Protein AF-A0AAD8EP60-F1 (afdb_monomer_lite)

Secondary structure (DSSP, 8-state):
-TTSEEETTTTEEE-TT-EE--TT--EEEEEEEEE-TTT-SEEEEEEEEEPPPPPP-TT-EEEPP-TTSPTTTTS-EEE----SS----------EE--------SS-------

InterPro domains:
  IPR029277 Single domain Von Willebrand factor type C domain [PF15430] (5-80)
  IPR029277 Single domain Von Willebrand factor type C domain [SM01318] (5-80)

Sequence (114 aa):
FPNKCYDAVLKKGYNPGDSWKRPDECVQHFCSPGYSLETGKPELQITSIWCNKIEVVTPCVLKPGNNSLSFPNCCQNLKCPPKKNNIHIIRRNYIIRQRKCFTLIYRIVRFICF

Organism: Diploptera punctata (NCBI:txid6984)

Radius of gyration: 18.6 Å; chains: 1; bounding box: 38×42×52 Å

Foldseek 3Di:
DPQFDQDPQVRDTHHAQDWDDDQPAQKIWGWHWDADPVVRHIDIFIKIWHADDDDDDPPKDKDQAQRVDHPPRRHIDIDDDDDPDDDDDDPDDIDIDGDDPDDDPDDDDDDDDD

Structure (mmCIF, N/CA/C/O backbone):
data_AF-A0AAD8EP60-F1
#
_entry.id   AF-A0AAD8EP60-F1
#
loop_
_atom_site.group_PDB
_atom_site.id
_atom_site.type_symbol
_atom_site.label_atom_id
_atom_site.label_alt_id
_atom_site.label_comp_id
_atom_site.label_asym_id
_atom_site.label_entity_id
_atom_site.label_seq_id
_atom_site.pdbx_PDB_ins_code
_atom_site.Cartn_x
_atom_site.Cartn_y
_atom_site.Cartn_z
_atom_site.occupancy
_atom_site.B_iso_or_equiv
_atom_site.auth_seq_id
_atom_site.auth_comp_id
_atom_site.auth_asym_id
_atom_site.auth_atom_id
_atom_site.pdbx_PDB_model_num
ATOM 1 N N . PHE A 1 1 ? 7.048 -3.905 -18.895 1.00 69.19 1 PHE A N 1
ATOM 2 C CA . PHE A 1 1 ? 6.642 -2.487 -18.892 1.00 69.19 1 PHE A CA 1
ATOM 3 C C . PHE A 1 1 ? 7.871 -1.641 -18.589 1.00 69.19 1 PHE A C 1
ATOM 5 O O . PHE A 1 1 ? 8.222 -1.532 -17.421 1.00 69.19 1 PHE A O 1
ATOM 12 N N . PRO A 1 2 ? 8.586 -1.134 -19.607 1.00 82.19 2 PRO A N 1
ATOM 13 C CA . PRO A 1 2 ? 9.779 -0.326 -19.363 1.00 82.19 2 PRO A CA 1
ATOM 14 C C . PRO A 1 2 ? 9.401 0.942 -18.587 1.00 82.19 2 PRO A C 1
ATOM 16 O O . PRO A 1 2 ? 8.370 1.551 -18.875 1.00 82.19 2 PRO A O 1
ATOM 19 N N . ASN A 1 3 ? 10.219 1.313 -17.599 1.00 86.94 3 ASN A N 1
ATOM 20 C CA . ASN A 1 3 ? 10.079 2.535 -16.793 1.00 86.94 3 ASN A CA 1
ATOM 21 C C . ASN A 1 3 ? 8.728 2.703 -16.070 1.00 86.94 3 ASN A C 1
ATOM 23 O O . ASN A 1 3 ? 8.301 3.826 -15.805 1.00 86.94 3 ASN A O 1
ATOM 27 N N . LYS A 1 4 ? 8.049 1.599 -15.738 1.00 93.19 4 LYS A N 1
ATOM 28 C CA . LYS A 1 4 ? 6.797 1.606 -14.971 1.00 93.19 4 LYS A CA 1
ATOM 29 C C . LYS A 1 4 ? 6.804 0.524 -13.904 1.00 93.19 4 LYS A C 1
ATOM 31 O O . LYS A 1 4 ? 7.343 -0.558 -14.128 1.00 93.19 4 LYS A O 1
ATOM 36 N N . CYS A 1 5 ? 6.119 0.774 -12.795 1.00 93.06 5 CYS A N 1
ATOM 37 C CA . CYS A 1 5 ? 5.792 -0.283 -11.849 1.00 93.06 5 CYS A CA 1
ATOM 38 C C . CYS A 1 5 ? 4.638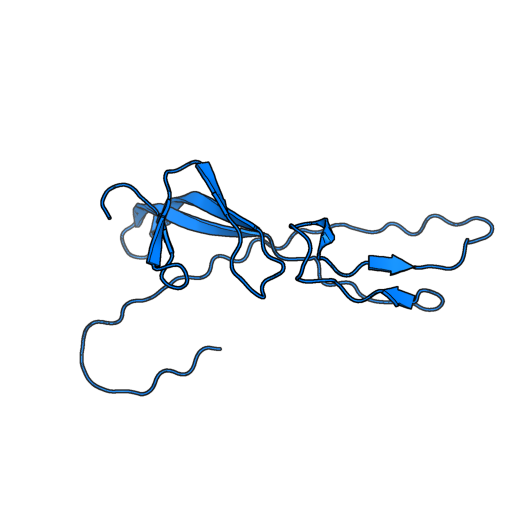 -1.114 -12.404 1.00 93.06 5 CYS A C 1
ATOM 40 O O . CYS A 1 5 ? 3.577 -0.572 -12.715 1.00 93.06 5 CYS A O 1
ATOM 42 N N . TYR A 1 6 ? 4.832 -2.423 -12.536 1.00 93.62 6 TYR A N 1
ATOM 43 C CA . TYR A 1 6 ? 3.774 -3.326 -12.972 1.00 93.62 6 TYR A CA 1
ATOM 44 C C . TYR A 1 6 ? 3.079 -3.964 -11.773 1.00 93.62 6 TYR A C 1
ATOM 46 O O . TYR A 1 6 ? 3.694 -4.704 -11.006 1.00 93.62 6 TYR A O 1
ATOM 54 N N . ASP A 1 7 ? 1.785 -3.696 -11.633 1.00 92.19 7 ASP A N 1
ATOM 55 C CA . ASP A 1 7 ? 0.944 -4.359 -10.651 1.00 92.19 7 ASP A CA 1
ATOM 56 C C . ASP A 1 7 ? 0.357 -5.642 -11.252 1.00 92.19 7 ASP A C 1
ATOM 58 O O . ASP A 1 7 ? -0.500 -5.592 -12.137 1.00 92.19 7 ASP A O 1
ATOM 62 N N . ALA A 1 8 ? 0.808 -6.796 -10.758 1.00 90.75 8 ALA A N 1
ATOM 63 C CA . ALA A 1 8 ? 0.358 -8.099 -11.241 1.00 90.75 8 ALA A CA 1
ATOM 64 C C . ALA A 1 8 ? -1.113 -8.412 -10.904 1.00 90.75 8 ALA A C 1
ATOM 66 O O . ALA A 1 8 ? -1.739 -9.191 -11.622 1.00 90.75 8 ALA A O 1
ATOM 67 N N . VAL A 1 9 ? -1.674 -7.804 -9.852 1.00 90.31 9 VAL A N 1
ATOM 68 C CA . VAL A 1 9 ? -3.071 -8.011 -9.432 1.00 90.31 9 VAL A CA 1
ATOM 69 C C . VAL A 1 9 ? -4.011 -7.283 -10.386 1.00 90.31 9 VAL A C 1
ATOM 71 O O . VAL A 1 9 ? -4.987 -7.855 -10.864 1.00 90.31 9 VAL A O 1
ATOM 74 N N . LEU A 1 10 ? -3.686 -6.030 -10.708 1.00 91.62 10 LEU A N 1
ATOM 75 C CA . LEU A 1 10 ? -4.490 -5.193 -11.607 1.00 91.62 10 LEU A CA 1
ATOM 76 C C . LEU A 1 10 ? -4.117 -5.353 -13.082 1.00 91.62 10 LEU A C 1
ATOM 78 O O . LEU A 1 10 ? -4.788 -4.792 -13.947 1.00 91.62 10 LEU A O 1
ATOM 82 N N . LYS A 1 11 ? -3.032 -6.083 -13.366 1.00 93.94 11 LYS A N 1
ATOM 83 C CA . LYS A 1 11 ? -2.432 -6.238 -14.698 1.00 93.94 11 LYS A CA 1
ATOM 84 C C . LYS A 1 11 ? -2.190 -4.887 -15.383 1.00 93.94 11 LYS A C 1
ATOM 86 O O . LYS A 1 11 ? -2.399 -4.737 -16.586 1.00 93.94 11 LYS A O 1
ATOM 91 N N . LYS A 1 12 ? -1.753 -3.887 -14.609 1.00 94.19 12 LYS A N 1
ATOM 92 C CA . LYS A 1 12 ? -1.609 -2.493 -15.053 1.00 94.19 12 LYS A CA 1
ATOM 93 C C . LYS A 1 12 ? -0.230 -1.934 -14.710 1.00 94.19 12 LYS A C 1
ATOM 95 O O . LYS A 1 12 ? 0.325 -2.218 -13.653 1.00 94.19 12 LYS A O 1
ATOM 100 N N . GLY A 1 13 ? 0.316 -1.135 -15.626 1.00 93.88 13 GLY A N 1
ATOM 101 C CA . GLY A 1 13 ? 1.545 -0.372 -15.417 1.00 93.88 13 GLY A CA 1
ATOM 102 C C . GLY A 1 13 ? 1.262 1.039 -14.899 1.00 93.88 13 GLY A C 1
ATOM 103 O O . GLY A 1 13 ? 0.377 1.717 -15.425 1.00 93.88 13 GLY A O 1
ATOM 104 N N . TYR A 1 14 ? 2.054 1.478 -13.928 1.00 94.69 14 TYR A N 1
ATOM 105 C CA . TYR A 1 14 ? 1.970 2.778 -13.265 1.00 94.69 14 TYR A CA 1
ATOM 106 C C . TYR A 1 14 ? 3.268 3.561 -13.447 1.00 94.69 14 TYR A C 1
ATOM 108 O O . TYR A 1 14 ? 4.360 2.987 -13.390 1.00 94.69 14 TYR A O 1
ATOM 116 N N . ASN A 1 15 ? 3.151 4.861 -13.693 1.00 95.25 15 ASN A N 1
ATOM 117 C CA . ASN A 1 15 ? 4.297 5.751 -13.821 1.00 95.25 15 ASN A CA 1
ATOM 118 C C . ASN A 1 15 ? 4.919 6.026 -12.439 1.00 95.25 15 ASN A C 1
ATOM 120 O O . ASN A 1 15 ? 4.227 5.925 -11.425 1.00 95.25 15 ASN A O 1
ATOM 124 N N . PRO A 1 16 ? 6.206 6.401 -12.368 1.00 93.88 16 PRO A N 1
ATOM 125 C CA . PRO A 1 16 ? 6.809 6.874 -11.124 1.00 93.88 16 PRO A CA 1
ATOM 126 C C . PRO A 1 16 ? 6.005 8.037 -10.525 1.00 93.88 16 PRO A C 1
ATOM 128 O O . PRO A 1 16 ? 5.656 8.977 -11.232 1.00 93.88 16 PRO A O 1
ATOM 131 N N . GLY A 1 17 ? 5.712 7.967 -9.227 1.00 92.44 17 GLY A N 1
ATOM 132 C CA . GLY A 1 17 ? 4.873 8.930 -8.509 1.00 92.44 17 GLY A CA 1
ATOM 133 C C . GLY A 1 17 ? 3.380 8.591 -8.498 1.00 92.44 17 GLY A C 1
ATOM 134 O O . GLY A 1 17 ? 2.662 9.097 -7.635 1.00 92.44 17 GLY A O 1
ATOM 135 N N . ASP A 1 18 ? 2.907 7.704 -9.381 1.00 96.00 18 ASP A N 1
ATOM 136 C CA . ASP A 1 18 ? 1.509 7.273 -9.366 1.00 96.00 18 ASP A CA 1
ATOM 137 C C . ASP A 1 18 ? 1.180 6.548 -8.060 1.00 96.00 18 ASP A C 1
ATOM 139 O O . ASP A 1 18 ? 1.993 5.799 -7.507 1.00 96.00 18 ASP A O 1
ATOM 143 N N . SER A 1 19 ? -0.066 6.717 -7.620 1.00 94.75 19 SER A N 1
ATOM 144 C CA . SER A 1 19 ? -0.630 6.006 -6.482 1.00 94.75 19 SER A CA 1
ATOM 145 C C . SER A 1 19 ? -1.942 5.328 -6.865 1.00 94.75 19 SER A C 1
ATOM 147 O O . SER A 1 19 ? -2.716 5.855 -7.668 1.00 94.75 19 SER A O 1
ATOM 149 N N . TRP A 1 20 ? -2.195 4.134 -6.331 1.00 94.56 20 TRP A N 1
ATOM 150 C CA . TRP A 1 20 ? -3.409 3.379 -6.636 1.00 94.56 20 TRP A CA 1
ATOM 151 C C . TRP A 1 20 ? -3.846 2.467 -5.490 1.00 94.56 20 TRP A C 1
ATOM 153 O O . TRP A 1 20 ? -3.099 2.191 -4.551 1.00 94.56 20 TRP A O 1
ATOM 163 N N . LYS A 1 21 ? -5.086 1.982 -5.606 1.00 91.75 21 LYS A N 1
ATOM 164 C CA . LYS A 1 21 ? -5.696 0.998 -4.709 1.00 91.75 21 LYS A CA 1
ATOM 165 C C . LYS A 1 21 ? -5.922 -0.325 -5.431 1.00 91.75 21 LYS A C 1
ATOM 167 O O . LYS A 1 21 ? -6.180 -0.331 -6.637 1.00 91.75 21 LYS A O 1
ATOM 172 N N . ARG A 1 22 ? -5.879 -1.425 -4.684 1.00 90.12 22 ARG A N 1
ATOM 173 C CA . ARG A 1 22 ? -6.361 -2.737 -5.134 1.00 90.12 22 ARG A CA 1
ATOM 174 C C . ARG A 1 22 ? -7.746 -3.008 -4.534 1.00 90.12 22 ARG A C 1
ATOM 176 O O . ARG A 1 22 ? -8.032 -2.484 -3.458 1.00 90.12 22 ARG A O 1
ATOM 183 N N . PRO A 1 23 ? -8.608 -3.782 -5.213 1.00 86.69 23 PRO A N 1
ATOM 184 C CA . PRO A 1 23 ? -9.826 -4.308 -4.609 1.00 86.69 23 PRO A CA 1
ATOM 185 C C . PRO A 1 23 ? -9.506 -5.055 -3.314 1.00 86.69 23 PRO A C 1
ATOM 187 O O . PRO A 1 23 ? -8.448 -5.671 -3.204 1.00 86.69 23 PRO A O 1
ATOM 190 N N . ASP A 1 24 ? -10.414 -4.968 -2.345 1.00 84.81 24 ASP A N 1
ATOM 191 C CA . ASP A 1 24 ? -10.384 -5.728 -1.088 1.00 84.81 24 ASP A CA 1
ATOM 192 C C . ASP A 1 24 ? -9.180 -5.476 -0.157 1.00 84.81 24 ASP A C 1
ATOM 194 O O . ASP A 1 24 ? -9.068 -6.102 0.897 1.00 84.81 24 ASP A O 1
ATOM 198 N N . GLU A 1 25 ? -8.319 -4.504 -0.475 1.00 88.94 25 GLU A N 1
ATOM 199 C CA . GLU A 1 25 ? -7.187 -4.094 0.355 1.00 88.94 25 GLU A CA 1
ATOM 200 C C . GLU A 1 25 ? -7.372 -2.666 0.884 1.00 88.94 25 GLU A C 1
ATOM 202 O O . GLU A 1 25 ? -7.541 -1.715 0.121 1.00 88.94 25 GLU A O 1
ATOM 207 N N . CYS A 1 26 ? -7.226 -2.480 2.198 1.00 90.69 26 CYS A N 1
ATOM 208 C CA . CYS A 1 26 ? -7.060 -1.149 2.781 1.00 90.69 26 CYS A CA 1
ATOM 209 C C . CYS A 1 26 ? -5.579 -0.739 2.797 1.00 90.69 26 CYS A C 1
ATOM 211 O O . CYS A 1 26 ? -4.919 -0.696 3.840 1.00 90.69 26 CYS A O 1
ATOM 213 N N . VAL A 1 27 ? -5.042 -0.501 1.603 1.00 91.50 27 VAL A N 1
ATOM 214 C CA . VAL A 1 27 ? -3.627 -0.196 1.370 1.00 91.50 27 VAL A CA 1
ATOM 215 C C . VAL A 1 27 ? -3.525 0.861 0.283 1.00 91.50 27 VAL A C 1
ATOM 217 O O . VAL A 1 27 ? -4.244 0.803 -0.715 1.00 91.50 27 VAL A O 1
ATOM 220 N N . GLN A 1 28 ? -2.605 1.804 0.459 1.00 93.81 28 GLN A N 1
ATOM 221 C CA . GLN A 1 28 ? -2.231 2.727 -0.605 1.00 93.81 28 GLN A CA 1
ATOM 222 C C . GLN A 1 28 ? -0.914 2.272 -1.232 1.00 93.81 28 GLN A C 1
ATOM 224 O O . GLN A 1 28 ? 0.111 2.212 -0.549 1.00 93.81 28 GLN A O 1
ATOM 229 N N . HIS A 1 29 ? -0.944 1.953 -2.524 1.00 94.69 29 HIS A N 1
ATOM 230 C CA . HIS A 1 29 ? 0.241 1.590 -3.302 1.00 94.69 29 HIS A CA 1
ATOM 231 C C . HIS A 1 29 ? 0.778 2.814 -4.041 1.00 94.69 29 HIS A C 1
ATOM 233 O O . HIS A 1 29 ? 0.003 3.679 -4.453 1.00 94.69 29 HIS A O 1
ATOM 239 N N . PHE A 1 30 ? 2.096 2.871 -4.209 1.00 94.94 30 PHE A N 1
ATOM 240 C CA . PHE A 1 30 ? 2.815 3.922 -4.919 1.00 94.94 30 PHE A CA 1
ATOM 241 C C . PHE A 1 30 ? 3.915 3.310 -5.777 1.00 94.94 30 PHE A C 1
ATOM 243 O O . PHE A 1 30 ? 4.580 2.359 -5.357 1.00 94.94 30 PHE A O 1
ATOM 250 N N . CYS A 1 31 ? 4.147 3.883 -6.953 1.00 94.81 31 CYS A N 1
ATOM 251 C CA . CYS A 1 31 ? 5.328 3.575 -7.744 1.00 94.81 31 CYS A CA 1
ATOM 252 C C . CYS A 1 31 ? 6.426 4.566 -7.381 1.00 94.81 31 CYS A C 1
ATOM 254 O O . CYS A 1 31 ? 6.263 5.772 -7.565 1.00 94.81 31 CYS A O 1
ATOM 256 N N . SER A 1 32 ? 7.546 4.083 -6.860 1.00 90.25 32 SER A N 1
ATOM 257 C CA . SER A 1 32 ? 8.632 4.950 -6.408 1.00 90.25 32 SER A CA 1
ATOM 258 C C . SER A 1 32 ? 9.975 4.455 -6.934 1.00 90.25 32 SER A C 1
ATOM 260 O O . SER A 1 32 ? 10.159 3.246 -7.096 1.00 90.25 32 SER A O 1
ATOM 262 N N . PRO A 1 33 ? 10.925 5.363 -7.210 1.00 89.75 33 PRO A N 1
ATOM 263 C CA . PRO A 1 33 ? 12.304 4.963 -7.430 1.00 89.75 33 PRO A CA 1
ATOM 264 C C . PRO A 1 33 ? 12.848 4.300 -6.163 1.00 89.75 33 PRO A C 1
ATOM 266 O O . PRO A 1 33 ? 12.609 4.759 -5.046 1.00 89.75 33 PRO A O 1
ATOM 269 N N . GLY A 1 34 ? 13.572 3.209 -6.350 1.00 86.31 34 GLY A N 1
ATOM 270 C CA . GLY A 1 34 ? 14.224 2.446 -5.302 1.00 86.31 34 GLY A CA 1
ATOM 271 C C . GLY A 1 34 ? 15.528 1.843 -5.808 1.00 86.31 34 GLY A C 1
ATOM 272 O O . GLY A 1 34 ? 16.047 2.216 -6.864 1.00 86.31 34 GLY A O 1
ATOM 273 N N . TYR A 1 35 ? 16.067 0.907 -5.036 1.00 84.06 35 TYR A N 1
ATOM 274 C CA . TYR A 1 35 ? 17.313 0.228 -5.363 1.00 84.06 35 TYR A CA 1
ATOM 275 C C . TYR A 1 35 ? 17.138 -1.277 -5.238 1.00 84.06 35 TYR A C 1
ATOM 277 O O . TYR A 1 35 ? 16.625 -1.777 -4.231 1.00 84.06 35 TYR A O 1
ATOM 285 N N . SER A 1 36 ? 17.553 -2.005 -6.265 1.00 80.81 36 SER A N 1
ATOM 286 C CA . SER A 1 36 ? 17.560 -3.460 -6.238 1.00 80.81 36 SER A CA 1
ATOM 287 C C . SER A 1 36 ? 18.677 -3.940 -5.315 1.00 80.81 36 SER A C 1
ATOM 289 O O . SER A 1 36 ? 19.847 -3.671 -5.569 1.00 80.81 36 SER A O 1
ATOM 291 N N . LEU A 1 37 ? 18.333 -4.665 -4.248 1.00 80.31 37 LEU A N 1
ATOM 292 C CA . LEU A 1 37 ? 19.333 -5.261 -3.349 1.00 80.31 37 LEU A CA 1
ATOM 293 C C . LEU A 1 37 ? 20.120 -6.398 -4.017 1.00 80.31 37 LEU A C 1
ATOM 295 O O . LEU A 1 37 ? 21.203 -6.731 -3.555 1.00 80.31 37 LEU A O 1
ATOM 299 N N . GLU A 1 38 ? 19.584 -6.990 -5.086 1.00 81.88 38 GLU A N 1
ATOM 300 C CA . GLU A 1 38 ? 20.235 -8.087 -5.810 1.00 81.88 38 GLU A CA 1
ATOM 301 C C . GLU A 1 38 ? 21.221 -7.576 -6.853 1.00 81.88 38 GLU A C 1
ATOM 303 O O . GLU A 1 38 ? 22.338 -8.071 -6.957 1.00 81.88 38 GLU A O 1
ATOM 308 N N . THR A 1 39 ? 20.808 -6.575 -7.633 1.00 81.69 39 THR A N 1
ATOM 309 C CA . THR A 1 39 ? 21.632 -6.050 -8.732 1.00 81.69 39 THR A CA 1
ATOM 310 C C . THR A 1 39 ? 22.418 -4.807 -8.347 1.00 81.69 39 THR A C 1
ATOM 312 O O . THR A 1 39 ? 23.299 -4.390 -9.096 1.00 81.69 39 THR A O 1
ATOM 315 N N . GLY A 1 40 ? 22.094 -4.200 -7.204 1.00 86.06 40 GLY A N 1
ATOM 316 C CA . GLY A 1 40 ? 22.699 -2.959 -6.760 1.00 86.06 40 GLY A CA 1
ATOM 317 C C . GLY A 1 40 ? 22.515 -1.841 -7.782 1.00 86.06 40 GLY A C 1
ATOM 318 O O . GLY A 1 40 ? 23.465 -1.106 -8.027 1.00 86.06 40 GLY A O 1
ATOM 319 N N . LYS A 1 41 ? 21.345 -1.736 -8.424 1.00 85.06 41 LYS A N 1
ATOM 320 C CA . LYS A 1 41 ? 21.036 -0.704 -9.425 1.00 85.06 41 LYS A CA 1
ATOM 321 C C . LYS A 1 41 ? 19.726 0.016 -9.098 1.00 85.06 41 LYS A C 1
ATOM 323 O O . LYS A 1 41 ? 18.861 -0.581 -8.447 1.00 85.06 41 LYS A O 1
ATOM 328 N N . PRO A 1 42 ? 19.551 1.267 -9.569 1.00 86.44 42 PRO A N 1
ATOM 329 C CA . PRO A 1 42 ? 18.270 1.954 -9.488 1.00 86.44 42 PRO A CA 1
ATOM 330 C C . PRO A 1 42 ? 17.179 1.156 -10.204 1.00 86.44 42 PRO A C 1
ATOM 332 O O . PRO A 1 42 ? 17.355 0.742 -11.350 1.00 86.44 42 PRO A O 1
ATOM 335 N N . GLU A 1 43 ? 16.050 0.959 -9.536 1.00 88.88 43 GLU A N 1
ATOM 336 C CA . GLU A 1 43 ? 14.901 0.237 -10.080 1.00 88.88 43 GLU A CA 1
ATOM 337 C C . GLU A 1 43 ? 13.601 0.850 -9.552 1.00 88.88 43 GLU A C 1
ATOM 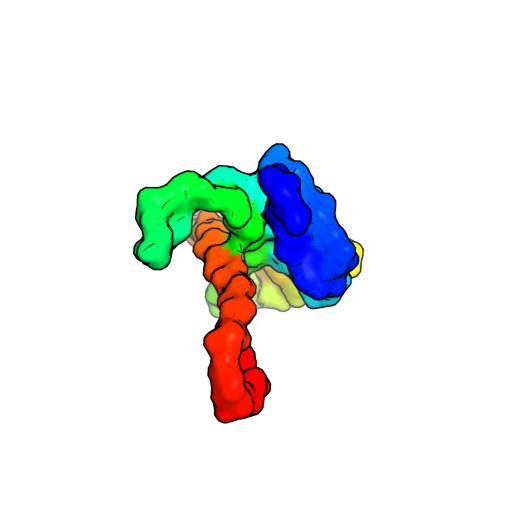339 O O . GLU A 1 43 ? 13.558 1.388 -8.447 1.00 88.88 43 GLU A O 1
ATOM 344 N N . LEU A 1 44 ? 12.524 0.781 -10.334 1.00 90.69 44 LEU A N 1
ATOM 345 C CA . LEU A 1 44 ? 11.202 1.188 -9.866 1.00 90.69 44 LEU A CA 1
ATOM 346 C C . LEU A 1 44 ? 10.584 0.093 -9.002 1.00 90.69 44 LEU A C 1
ATOM 348 O O . LEU A 1 44 ? 10.558 -1.076 -9.380 1.00 90.69 44 LEU A O 1
ATOM 352 N N . GLN A 1 45 ? 10.044 0.484 -7.854 1.00 90.38 45 GLN A N 1
ATOM 353 C CA . GLN A 1 45 ? 9.481 -0.434 -6.875 1.00 90.38 45 GLN A CA 1
ATOM 354 C C . GLN A 1 45 ? 8.073 -0.006 -6.480 1.00 90.38 45 GLN A C 1
ATOM 356 O O . GLN A 1 45 ? 7.765 1.182 -6.356 1.00 90.38 45 GLN A O 1
ATOM 361 N N . ILE A 1 46 ? 7.218 -1.000 -6.241 1.00 92.00 46 ILE A N 1
ATOM 362 C CA . ILE A 1 46 ? 5.909 -0.774 -5.633 1.00 92.00 46 ILE A CA 1
ATOM 363 C C . ILE A 1 46 ? 6.111 -0.680 -4.124 1.00 92.00 46 ILE A C 1
ATOM 365 O O . ILE A 1 46 ? 6.502 -1.652 -3.474 1.00 92.00 46 ILE A O 1
ATOM 369 N N . THR A 1 47 ? 5.823 0.492 -3.573 1.00 91.44 47 THR A N 1
ATOM 370 C CA . THR A 1 47 ? 5.816 0.734 -2.131 1.00 91.44 47 THR A CA 1
ATOM 371 C C . THR A 1 47 ? 4.377 0.818 -1.645 1.00 91.44 47 THR A C 1
ATOM 373 O O . THR A 1 47 ? 3.523 1.396 -2.312 1.00 91.44 47 THR A O 1
ATOM 376 N N . SER A 1 48 ? 4.097 0.243 -0.478 1.00 92.31 48 SER A N 1
ATO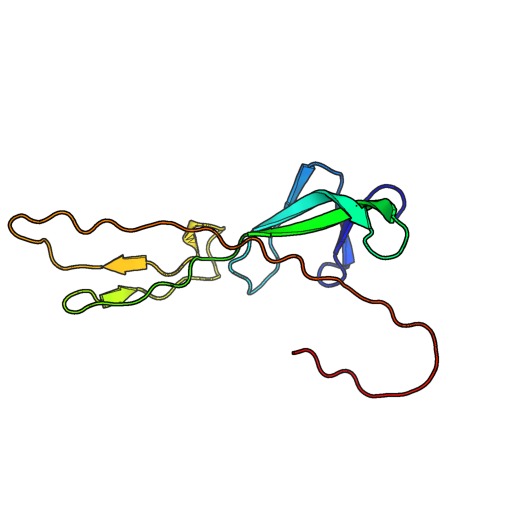M 377 C CA . SER A 1 48 ? 2.741 0.153 0.062 1.00 92.31 48 SER A CA 1
ATOM 378 C C . SER A 1 48 ? 2.679 0.712 1.479 1.00 92.31 48 SER A C 1
ATOM 380 O O . SER A 1 48 ? 3.493 0.345 2.334 1.00 92.31 48 SER A O 1
ATOM 382 N N . ILE A 1 49 ? 1.682 1.556 1.740 1.00 91.50 49 ILE A N 1
ATOM 383 C CA . ILE A 1 49 ? 1.352 2.044 3.081 1.00 91.50 49 ILE A CA 1
ATOM 384 C C . ILE A 1 49 ? 0.146 1.267 3.598 1.00 91.50 49 ILE A C 1
ATOM 386 O O . ILE A 1 49 ? -0.928 1.282 2.995 1.00 91.50 49 ILE A O 1
ATOM 390 N N . TRP A 1 50 ? 0.348 0.599 4.729 1.00 90.12 50 TRP A N 1
ATOM 391 C CA . TRP A 1 50 ? -0.659 -0.217 5.399 1.00 90.12 50 TRP A CA 1
ATOM 392 C C . TRP A 1 50 ? -1.247 0.531 6.592 1.00 90.12 50 TRP A C 1
ATOM 394 O O . TRP A 1 50 ? -0.616 1.429 7.155 1.00 90.12 50 TRP A O 1
ATOM 404 N N . CYS A 1 51 ? -2.445 0.130 7.018 1.00 88.38 51 CYS A N 1
ATOM 405 C CA . CYS A 1 51 ? -2.990 0.594 8.287 1.00 88.38 51 CYS A CA 1
ATOM 406 C C . CYS A 1 51 ? -2.071 0.231 9.449 1.00 88.38 51 CYS A C 1
ATOM 408 O O . CYS A 1 51 ? -1.486 -0.854 9.497 1.00 88.38 51 CYS A O 1
ATOM 410 N N . ASN A 1 52 ? -2.009 1.122 10.432 1.00 84.44 52 ASN A N 1
ATOM 411 C CA . ASN A 1 52 ? -1.241 0.866 11.638 1.00 84.44 52 ASN A CA 1
ATOM 412 C C . ASN A 1 52 ? -1.863 -0.300 12.411 1.00 84.44 52 ASN A C 1
ATOM 414 O O . ASN A 1 52 ? -3.090 -0.424 12.524 1.00 84.44 52 ASN A O 1
ATOM 418 N N . LYS A 1 53 ? -1.000 -1.135 12.994 1.00 81.94 53 LYS A N 1
ATOM 419 C CA . LYS A 1 53 ? -1.439 -2.087 14.007 1.00 81.94 53 LYS A CA 1
ATOM 420 C C . LYS A 1 53 ? -1.838 -1.284 15.242 1.00 81.94 53 LYS A C 1
ATOM 422 O O . LYS A 1 53 ? -1.041 -0.512 15.767 1.00 81.94 53 LYS A O 1
ATOM 427 N N . ILE A 1 54 ? -3.087 -1.437 15.655 1.00 81.12 54 ILE A N 1
ATOM 428 C CA . ILE A 1 54 ? -3.629 -0.778 16.833 1.00 81.12 54 ILE A CA 1
ATOM 429 C C . ILE A 1 54 ? -3.673 -1.806 17.956 1.00 81.12 54 ILE A C 1
ATOM 431 O O . ILE A 1 54 ? -4.288 -2.859 17.805 1.00 81.12 54 ILE A O 1
ATOM 435 N N . GLU A 1 55 ? -3.046 -1.483 19.080 1.00 81.38 55 GLU A N 1
ATOM 436 C CA . GLU A 1 55 ? -3.250 -2.198 20.337 1.00 81.38 55 GLU A CA 1
ATOM 437 C C . GLU A 1 55 ? -4.379 -1.517 21.110 1.00 81.38 55 GLU A C 1
ATOM 439 O O . GLU A 1 55 ? -4.388 -0.297 21.294 1.00 81.38 55 GLU A O 1
ATOM 444 N N . VAL A 1 56 ? -5.378 -2.306 21.500 1.00 80.88 56 VAL A N 1
ATOM 445 C CA . VAL A 1 56 ? -6.566 -1.813 22.196 1.00 80.88 56 VAL A CA 1
ATOM 446 C C . VAL A 1 56 ? -6.318 -1.919 23.690 1.00 80.88 56 VAL A C 1
ATOM 448 O O . VAL A 1 56 ? -6.065 -3.006 24.200 1.00 80.88 5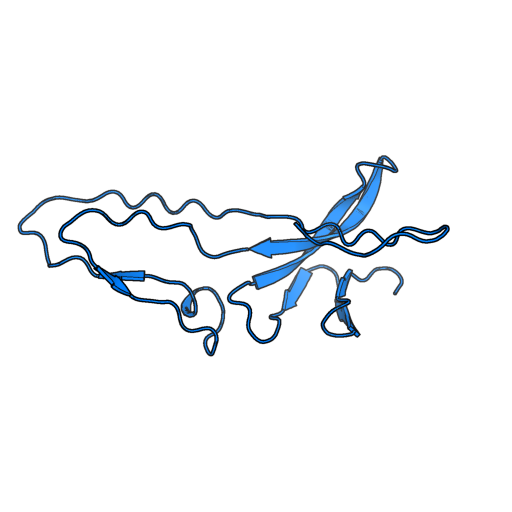6 VAL A O 1
ATOM 451 N N . VAL A 1 57 ? -6.426 -0.795 24.393 1.00 81.19 57 VAL A N 1
ATOM 452 C CA . VAL A 1 57 ? -6.357 -0.752 25.855 1.00 81.19 57 VAL A CA 1
ATOM 453 C C . VAL A 1 57 ? -7.733 -0.374 26.392 1.00 81.19 57 VAL A C 1
ATOM 455 O O . VAL A 1 57 ? -8.332 0.604 25.940 1.00 81.19 57 VAL A O 1
ATOM 458 N N . THR A 1 58 ? -8.245 -1.137 27.356 1.00 76.00 58 THR A N 1
ATOM 459 C CA . THR A 1 58 ? -9.501 -0.838 28.061 1.00 76.00 58 THR A CA 1
ATOM 460 C C . THR A 1 58 ? -9.450 0.580 28.653 1.00 76.00 58 THR A C 1
ATOM 462 O O . THR A 1 58 ? -8.428 0.948 29.234 1.00 76.00 58 THR A O 1
ATOM 465 N N . PRO A 1 59 ? -10.508 1.408 28.541 1.00 84.19 59 PRO A N 1
ATOM 466 C CA . PRO A 1 59 ? -11.870 1.110 28.074 1.00 84.19 59 PRO A CA 1
ATOM 467 C C . PRO A 1 59 ? -12.128 1.406 26.583 1.00 84.19 59 PRO A C 1
ATOM 469 O O . PRO A 1 59 ? -13.273 1.620 26.188 1.00 84.19 59 PRO A O 1
ATOM 472 N N . CYS A 1 60 ? -11.095 1.490 25.745 1.00 84.62 60 CYS A N 1
ATOM 473 C CA . CYS A 1 60 ? -11.277 1.762 24.322 1.00 84.62 60 CYS A CA 1
ATOM 474 C C . CYS A 1 60 ? -11.829 0.548 23.570 1.00 84.62 60 CYS A C 1
ATOM 476 O O . CYS A 1 60 ? -11.496 -0.593 23.876 1.00 84.62 60 CYS A O 1
ATOM 478 N N . VAL A 1 61 ? -12.630 0.810 22.537 1.00 85.69 61 VAL A N 1
ATOM 479 C CA . VAL A 1 61 ? -13.165 -0.215 21.635 1.00 85.69 61 VAL A CA 1
ATOM 480 C C . VAL A 1 61 ? -12.589 -0.000 20.241 1.00 85.69 61 VAL A C 1
ATOM 482 O O . VAL A 1 61 ? -12.507 1.131 19.753 1.00 85.69 61 VAL A O 1
ATOM 485 N N . LEU A 1 62 ? -12.188 -1.086 19.584 1.00 85.25 62 LEU A N 1
ATOM 486 C CA . LEU A 1 62 ? -11.749 -1.054 18.195 1.00 85.25 62 LEU A CA 1
ATOM 487 C C . LEU A 1 62 ? -12.966 -0.995 17.271 1.00 85.25 62 LEU A C 1
ATOM 489 O O . LEU A 1 62 ? -13.800 -1.898 17.264 1.00 85.25 62 LEU A O 1
ATOM 493 N N . LYS A 1 63 ? -13.060 0.064 16.472 1.00 87.12 63 LYS A N 1
ATOM 494 C CA . LYS A 1 63 ? -13.981 0.139 15.342 1.00 87.12 63 LYS A CA 1
ATOM 495 C C . LYS A 1 63 ? -13.307 -0.538 14.142 1.00 87.12 63 LYS A C 1
ATOM 497 O O . LYS A 1 63 ? -12.231 -0.078 13.740 1.00 87.12 63 LYS A O 1
ATOM 502 N N . PRO A 1 64 ? -13.911 -1.593 13.566 1.00 85.94 64 PRO A N 1
ATOM 503 C CA . PRO A 1 64 ? -13.340 -2.268 12.409 1.00 85.94 64 PRO A CA 1
ATOM 504 C C . PRO A 1 64 ? -13.202 -1.303 11.225 1.00 85.94 64 PRO A C 1
ATOM 506 O O . PRO A 1 64 ? -13.954 -0.331 11.099 1.00 85.94 64 PRO A O 1
ATOM 509 N N . GLY A 1 65 ? -12.210 -1.572 10.377 1.00 86.94 65 GLY A N 1
ATOM 510 C CA . GLY A 1 65 ? -12.023 -0.859 9.117 1.00 86.94 65 GLY A CA 1
ATOM 511 C C . GLY A 1 65 ? -13.135 -1.157 8.107 1.00 86.94 65 GLY A C 1
ATOM 512 O O . GLY A 1 65 ? -13.924 -2.084 8.286 1.00 86.94 65 GLY A O 1
ATOM 513 N N . ASN A 1 66 ? -13.188 -0.372 7.033 1.00 89.12 66 ASN A N 1
ATOM 514 C CA . ASN A 1 66 ? -14.118 -0.572 5.923 1.00 89.12 66 ASN A CA 1
ATOM 515 C C . ASN A 1 66 ? -13.369 -0.507 4.588 1.00 89.12 66 ASN A C 1
ATOM 517 O O . ASN A 1 66 ? -13.075 0.583 4.100 1.00 89.12 66 ASN A O 1
ATOM 521 N N . ASN A 1 67 ? -13.123 -1.666 3.973 1.00 84.75 67 ASN A N 1
ATOM 522 C CA . ASN A 1 67 ? -12.389 -1.793 2.706 1.00 84.75 67 ASN A CA 1
ATOM 523 C C . ASN A 1 67 ? -13.092 -1.136 1.503 1.00 84.75 67 ASN A C 1
ATOM 525 O O . ASN A 1 67 ? -12.477 -0.976 0.454 1.00 84.75 67 ASN A O 1
ATOM 529 N N . SER A 1 68 ? -14.354 -0.718 1.645 1.00 85.25 68 SER A N 1
ATOM 530 C CA . SER A 1 68 ? -15.057 0.047 0.605 1.00 85.25 68 SER A CA 1
ATOM 531 C C . SER A 1 68 ? -14.567 1.498 0.510 1.00 85.25 68 SER A C 1
ATOM 533 O O . SER A 1 68 ? -14.798 2.167 -0.497 1.00 85.25 68 SER A O 1
ATOM 535 N N . LEU A 1 69 ? -13.912 2.010 1.557 1.00 87.50 69 LEU A N 1
ATOM 536 C CA . LEU A 1 69 ? -13.380 3.371 1.597 1.00 87.50 69 LEU A CA 1
ATOM 537 C C . LEU A 1 69 ? -11.948 3.424 1.046 1.00 87.50 69 LEU A C 1
ATOM 539 O O . LEU A 1 69 ? -11.235 2.427 0.998 1.00 87.50 69 LEU A O 1
ATOM 543 N N . SER A 1 70 ? -11.499 4.612 0.647 1.00 87.50 70 SER A N 1
ATOM 544 C CA . SER A 1 70 ? -10.097 4.827 0.272 1.00 87.50 70 SER A CA 1
ATOM 545 C C . SER A 1 70 ? -9.206 4.934 1.512 1.00 87.50 70 SER A C 1
ATOM 547 O O . SER A 1 70 ? -9.635 5.435 2.554 1.00 87.50 70 SER A O 1
ATOM 549 N N . PHE A 1 71 ? -7.946 4.512 1.399 1.00 87.69 71 PHE A N 1
ATOM 550 C CA . PHE A 1 71 ? -6.936 4.758 2.430 1.00 87.69 71 PHE A CA 1
ATOM 551 C C . PHE A 1 71 ? -6.767 6.276 2.666 1.00 87.69 71 PHE A C 1
ATOM 553 O O . PHE A 1 71 ? -6.812 7.037 1.699 1.00 87.69 71 PHE A O 1
ATOM 560 N N . PRO A 1 72 ? -6.583 6.751 3.916 1.00 89.38 72 PRO A N 1
ATOM 561 C CA . PRO A 1 72 ? -6.512 6.002 5.179 1.00 89.38 72 PRO A CA 1
ATOM 562 C C . PRO A 1 72 ? -7.876 5.728 5.840 1.00 89.38 72 PRO A C 1
ATOM 564 O O . PRO A 1 72 ? -7.931 5.128 6.910 1.00 89.38 72 PRO A O 1
ATOM 567 N N . ASN A 1 73 ? -8.990 6.147 5.237 1.00 89.62 73 ASN A N 1
ATOM 568 C CA . ASN A 1 73 ? -10.323 6.064 5.851 1.00 89.62 73 ASN A CA 1
ATOM 569 C C . ASN A 1 73 ? -10.865 4.636 5.966 1.00 89.62 73 ASN A C 1
ATOM 571 O O . ASN A 1 73 ? -11.734 4.374 6.795 1.00 89.62 73 ASN A O 1
ATOM 575 N N . CYS A 1 74 ? -10.350 3.705 5.165 1.00 89.94 74 CYS A N 1
ATOM 576 C CA . CYS A 1 74 ? -10.668 2.290 5.310 1.00 89.94 74 CYS A CA 1
ATOM 577 C C . CYS A 1 74 ? -10.032 1.642 6.548 1.00 89.94 74 CYS A C 1
ATOM 579 O O . CYS A 1 74 ? -10.415 0.528 6.904 1.00 89.94 74 CYS A O 1
ATOM 581 N N . CYS A 1 75 ? -9.082 2.308 7.215 1.00 89.69 75 CYS A N 1
ATOM 582 C CA . CYS A 1 75 ? -8.394 1.736 8.362 1.00 89.69 75 CYS A CA 1
ATOM 583 C C . CYS A 1 75 ? -9.299 1.619 9.590 1.00 89.69 75 CYS A C 1
ATOM 585 O O . CYS A 1 75 ? -10.212 2.414 9.820 1.00 89.69 75 CYS A O 1
ATOM 587 N N . GLN A 1 76 ? -8.990 0.622 10.418 1.00 89.38 76 GLN A N 1
ATOM 588 C CA . GLN A 1 76 ? -9.538 0.499 11.765 1.00 89.38 76 GLN A CA 1
ATOM 589 C C . GLN A 1 76 ? -9.234 1.747 12.601 1.00 89.38 76 GLN A C 1
ATOM 591 O O . GLN A 1 76 ? -8.185 2.376 12.450 1.00 89.38 76 GLN A O 1
ATOM 596 N N . ASN A 1 77 ? -10.147 2.089 13.505 1.00 85.38 77 ASN A N 1
ATOM 597 C CA . ASN A 1 77 ? -10.028 3.260 14.370 1.00 85.38 77 ASN A CA 1
ATOM 598 C C . ASN A 1 77 ? -10.359 2.892 15.814 1.00 85.38 77 ASN A C 1
ATOM 600 O O . ASN A 1 77 ? -11.166 2.002 16.061 1.00 85.38 77 ASN A O 1
ATOM 604 N N . LEU A 1 78 ? -9.780 3.596 16.785 1.00 86.25 78 LEU A N 1
ATOM 605 C CA . LEU A 1 78 ? -10.173 3.452 18.186 1.00 86.25 78 LEU A CA 1
ATOM 606 C C . LEU A 1 78 ? -11.297 4.421 18.521 1.00 86.25 78 LEU A C 1
ATOM 608 O O . LEU A 1 78 ? -11.201 5.619 18.253 1.00 86.25 78 LEU A O 1
ATOM 612 N N . LYS A 1 79 ? -12.331 3.905 19.177 1.00 83.25 79 LYS A N 1
ATOM 613 C CA . LYS A 1 79 ? -13.320 4.710 19.881 1.00 83.25 79 LYS A CA 1
ATOM 614 C C . LYS A 1 79 ? -13.099 4.513 21.373 1.00 83.25 79 LYS A C 1
ATOM 616 O O . LYS A 1 79 ? -13.506 3.508 21.948 1.00 83.25 79 LYS A O 1
ATOM 621 N N . CYS A 1 80 ? -12.426 5.472 21.992 1.00 79.88 80 CYS A N 1
ATOM 622 C CA . CYS A 1 80 ? -12.311 5.528 23.441 1.00 79.88 80 CYS A CA 1
ATOM 623 C C . CYS A 1 80 ? -13.488 6.328 24.009 1.00 79.88 80 CYS A C 1
ATOM 625 O O . CYS A 1 80 ? -13.890 7.320 23.390 1.00 79.88 80 CYS A O 1
ATOM 627 N N . PRO A 1 81 ? -14.048 5.940 25.165 1.00 79.88 81 PRO A N 1
ATOM 628 C CA . PRO A 1 81 ? -14.959 6.820 25.876 1.00 79.88 81 PRO A CA 1
ATOM 629 C C . PRO A 1 81 ? -14.235 8.136 26.200 1.00 79.88 81 PRO A C 1
ATOM 631 O O . PRO A 1 81 ? -13.014 8.131 26.409 1.00 79.88 81 PRO A O 1
ATOM 634 N N . PRO A 1 82 ? -14.955 9.268 26.224 1.00 69.62 82 PRO A N 1
ATOM 635 C CA . PRO A 1 82 ? -14.364 10.549 26.573 1.00 69.62 82 PRO A CA 1
ATOM 636 C C . PRO A 1 82 ? -13.756 10.447 27.975 1.00 69.62 82 PRO A C 1
ATOM 638 O O . PRO A 1 82 ? -14.462 10.247 28.963 1.00 69.62 82 PRO A O 1
ATOM 641 N N . LYS A 1 83 ? -12.428 10.552 28.072 1.00 59.16 83 LYS A N 1
ATOM 642 C CA . LYS A 1 83 ? -11.762 10.667 29.367 1.00 59.16 83 LYS A CA 1
ATOM 643 C C . LYS A 1 83 ? -12.097 12.033 29.959 1.00 59.16 83 LYS A C 1
ATOM 645 O O . LYS A 1 83 ? -11.787 13.051 29.345 1.00 59.16 83 LYS A O 1
ATOM 650 N N . LYS A 1 84 ? -12.616 12.066 31.191 1.00 49.38 84 LYS A N 1
ATOM 651 C CA . LYS A 1 84 ? -12.299 13.177 32.101 1.00 49.38 84 LYS A CA 1
ATOM 652 C C . LYS A 1 84 ? -10.772 13.179 32.235 1.00 49.38 84 LYS A C 1
ATOM 654 O O . LYS A 1 84 ? -10.236 12.228 32.785 1.00 49.38 84 LYS A O 1
ATOM 659 N N . ASN A 1 85 ? -10.109 14.168 31.635 1.00 44.03 85 ASN A N 1
ATOM 660 C CA . ASN A 1 85 ? -8.678 14.477 31.724 1.00 44.03 85 ASN A CA 1
ATOM 661 C C . ASN A 1 85 ? -7.734 13.264 31.769 1.00 44.03 85 ASN A C 1
ATOM 663 O O . ASN A 1 85 ? -7.467 12.742 32.842 1.00 44.03 85 ASN A O 1
ATOM 667 N N . ASN A 1 86 ? -7.188 12.838 30.624 1.00 40.25 86 ASN A N 1
ATOM 668 C CA . ASN A 1 86 ? -5.764 12.478 30.506 1.00 40.25 86 ASN A CA 1
ATOM 669 C C . ASN A 1 86 ? -5.425 12.049 29.073 1.00 40.25 86 ASN A C 1
ATOM 671 O O . ASN A 1 86 ? -6.027 11.126 28.517 1.00 40.25 86 ASN A O 1
ATOM 675 N N . ILE A 1 87 ? -4.445 12.745 28.502 1.00 41.47 87 ILE A N 1
ATOM 676 C CA . ILE A 1 87 ? -3.914 12.600 27.146 1.00 41.47 87 ILE A CA 1
ATOM 677 C C . ILE A 1 87 ? -3.355 11.180 26.965 1.00 41.47 87 ILE A C 1
ATOM 679 O O . ILE A 1 87 ? -2.329 10.830 27.542 1.00 41.47 87 ILE A O 1
ATOM 683 N N . HIS A 1 88 ? -4.014 10.350 26.152 1.00 40.34 88 HIS A N 1
ATOM 684 C CA . HIS A 1 88 ? -3.394 9.134 25.624 1.00 40.34 88 HIS A CA 1
ATOM 685 C C . HIS A 1 88 ? -2.622 9.491 24.357 1.00 40.34 88 HIS A C 1
ATOM 687 O O . HIS A 1 88 ? -3.207 9.835 23.332 1.00 40.34 88 HIS A O 1
ATOM 693 N N . ILE A 1 89 ? -1.297 9.411 24.439 1.00 39.06 89 ILE A N 1
ATOM 694 C CA . ILE A 1 89 ? -0.395 9.593 23.304 1.00 39.06 89 ILE A CA 1
ATOM 695 C C . ILE A 1 89 ? -0.589 8.406 22.350 1.00 39.06 89 ILE A C 1
ATOM 697 O O . ILE A 1 89 ? -0.091 7.309 22.593 1.00 39.06 89 ILE A O 1
ATOM 701 N N . ILE A 1 90 ? -1.322 8.618 21.256 1.00 45.91 90 ILE A N 1
ATOM 702 C CA . ILE A 1 90 ? -1.426 7.658 20.151 1.00 45.91 90 ILE A CA 1
ATOM 703 C C . ILE A 1 90 ? -0.195 7.861 19.259 1.00 45.91 90 ILE A C 1
ATOM 705 O O . ILE A 1 90 ? -0.161 8.785 18.445 1.00 45.91 90 ILE A O 1
ATOM 709 N N . ARG A 1 91 ? 0.836 7.016 19.394 1.00 41.66 91 ARG A N 1
ATOM 710 C CA . ARG A 1 91 ? 1.966 7.008 18.446 1.00 41.66 91 ARG A CA 1
ATOM 711 C C . ARG A 1 91 ? 1.503 6.390 17.121 1.00 41.66 91 ARG A C 1
ATOM 713 O O . ARG A 1 91 ? 1.361 5.176 17.007 1.00 41.66 91 ARG A O 1
ATOM 720 N N . ARG A 1 92 ? 1.235 7.227 16.113 1.00 40.44 92 ARG A N 1
ATOM 721 C CA . ARG A 1 92 ? 0.948 6.793 14.736 1.00 40.44 92 ARG A CA 1
ATOM 722 C C . ARG A 1 92 ? 2.260 6.419 14.036 1.00 40.44 92 ARG A C 1
ATOM 724 O O . ARG A 1 92 ? 2.894 7.280 13.442 1.00 40.44 92 ARG A O 1
ATOM 731 N N . ASN A 1 93 ? 2.653 5.149 14.097 1.00 38.44 93 ASN A N 1
ATOM 732 C CA . ASN A 1 93 ? 3.773 4.627 13.309 1.00 38.44 93 ASN A CA 1
ATOM 733 C C . ASN A 1 93 ? 3.236 3.935 12.051 1.00 38.44 93 ASN A C 1
ATOM 735 O O . ASN A 1 93 ? 2.656 2.856 12.152 1.00 38.44 93 ASN A O 1
ATOM 739 N N . TYR A 1 94 ? 3.424 4.556 10.885 1.00 41.16 94 TYR A N 1
ATOM 740 C CA . TYR A 1 94 ? 3.122 3.947 9.587 1.00 41.16 94 TYR A CA 1
ATOM 741 C C . TYR A 1 94 ? 4.166 2.879 9.255 1.00 41.16 94 TYR A C 1
ATOM 743 O O . TYR A 1 94 ? 5.365 3.146 9.306 1.00 41.16 94 TYR A O 1
ATOM 751 N N . ILE A 1 95 ? 3.719 1.667 8.914 1.00 46.25 95 ILE A N 1
ATOM 752 C CA . ILE A 1 95 ? 4.606 0.575 8.497 1.00 46.25 95 ILE A CA 1
ATOM 753 C C . ILE A 1 95 ? 4.660 0.560 6.967 1.00 46.25 95 ILE A C 1
ATOM 755 O O . ILE A 1 95 ? 3.680 0.222 6.301 1.00 46.25 95 ILE A O 1
ATOM 759 N N . ILE A 1 96 ? 5.822 0.895 6.412 1.00 42.22 96 ILE A N 1
ATOM 760 C CA . ILE A 1 96 ? 6.118 0.743 4.987 1.00 42.22 96 ILE A CA 1
ATOM 761 C C . ILE A 1 96 ? 6.569 -0.709 4.773 1.00 42.22 96 ILE A C 1
ATOM 763 O O . ILE A 1 96 ? 7.667 -1.083 5.182 1.00 42.22 96 ILE A O 1
ATOM 767 N N . ARG A 1 97 ? 5.723 -1.559 4.175 1.00 45.03 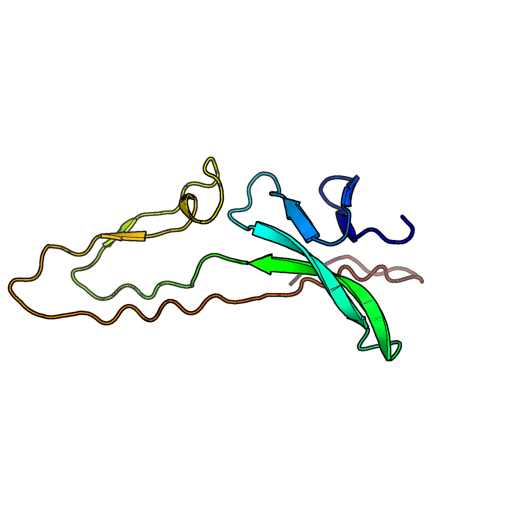97 ARG A N 1
ATOM 768 C CA . ARG A 1 97 ? 6.117 -2.922 3.760 1.00 45.03 97 ARG A CA 1
ATOM 769 C C . ARG A 1 97 ? 6.310 -2.941 2.251 1.00 45.03 97 ARG A C 1
ATOM 771 O O . ARG A 1 97 ? 5.349 -2.746 1.511 1.00 45.03 97 ARG A O 1
ATOM 778 N N . GLN A 1 98 ? 7.526 -3.232 1.798 1.00 38.72 98 GLN A N 1
ATOM 779 C CA . GLN A 1 98 ? 7.796 -3.510 0.391 1.00 38.72 98 GLN A CA 1
ATOM 780 C C . GLN A 1 98 ? 7.491 -4.982 0.085 1.00 38.72 98 GLN A C 1
ATOM 782 O O . GLN A 1 98 ? 8.147 -5.881 0.612 1.00 38.72 98 GLN A O 1
ATOM 787 N N . ARG A 1 99 ? 6.478 -5.249 -0.748 1.00 41.25 99 ARG A N 1
ATOM 788 C CA . ARG A 1 99 ? 6.207 -6.602 -1.258 1.00 41.25 99 ARG A CA 1
ATOM 789 C C . ARG A 1 99 ? 7.034 -6.827 -2.525 1.00 41.25 99 ARG A C 1
ATOM 791 O O . ARG A 1 99 ? 6.704 -6.297 -3.582 1.00 41.25 99 ARG A O 1
ATOM 798 N N . LYS A 1 100 ? 8.097 -7.630 -2.421 1.00 38.91 100 LYS A N 1
ATOM 799 C CA . LYS A 1 100 ? 8.874 -8.108 -3.573 1.00 38.91 100 LYS A CA 1
ATOM 800 C C . LYS A 1 100 ? 8.038 -9.134 -4.347 1.00 38.91 100 LYS A C 1
ATOM 802 O O . LYS A 1 100 ? 7.766 -10.214 -3.833 1.00 38.91 100 LYS A O 1
ATOM 807 N N . CYS A 1 101 ? 7.615 -8.808 -5.567 1.00 34.06 101 CYS A N 1
ATOM 808 C CA . CYS A 1 101 ? 7.067 -9.802 -6.492 1.00 34.06 101 CYS A CA 1
ATOM 809 C C . CYS A 1 101 ? 8.241 -10.528 -7.158 1.00 34.06 101 CYS A C 1
ATOM 811 O O . CYS A 1 101 ? 8.767 -10.060 -8.163 1.00 34.06 101 CYS A O 1
ATOM 813 N N . PHE A 1 102 ? 8.682 -11.643 -6.578 1.00 34.97 102 PHE A N 1
ATOM 814 C CA . PHE A 1 102 ? 9.675 -12.504 -7.215 1.00 34.97 102 PHE A CA 1
ATOM 815 C C . PHE A 1 102 ? 9.022 -13.321 -8.328 1.00 34.97 102 PHE A C 1
ATOM 817 O O . PHE A 1 102 ? 8.095 -14.091 -8.084 1.00 34.97 102 PHE A O 1
ATOM 824 N N . THR A 1 103 ? 9.531 -13.172 -9.548 1.00 29.98 103 THR A N 1
ATOM 825 C CA . THR A 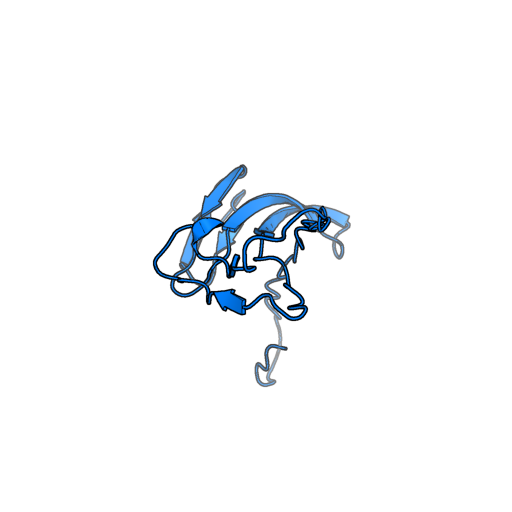1 103 ? 9.268 -14.119 -10.636 1.00 29.98 103 THR A CA 1
ATOM 826 C C . THR A 1 103 ? 10.434 -15.100 -10.645 1.00 29.98 103 THR A C 1
ATOM 828 O O . THR A 1 103 ? 11.519 -14.750 -11.101 1.00 29.98 103 THR A O 1
ATOM 831 N N . LEU A 1 104 ? 10.249 -16.300 -10.084 1.00 30.36 104 LEU A N 1
ATOM 832 C CA . LEU A 1 104 ? 11.285 -17.333 -10.112 1.00 30.36 104 LEU A CA 1
ATOM 833 C C . LEU A 1 104 ? 11.224 -18.071 -11.456 1.00 30.36 104 LEU A C 1
ATOM 835 O O . LEU A 1 104 ? 10.262 -18.783 -11.750 1.00 30.36 104 LEU A O 1
ATOM 839 N N . ILE A 1 105 ? 12.253 -17.882 -12.278 1.00 41.16 105 ILE A N 1
ATOM 840 C CA . ILE A 1 105 ? 12.515 -18.706 -13.457 1.00 41.16 105 ILE A CA 1
ATOM 841 C C . ILE A 1 105 ? 13.198 -19.996 -12.965 1.00 41.16 105 ILE A C 1
ATOM 843 O O . ILE A 1 105 ? 14.154 -19.921 -12.202 1.00 41.16 105 ILE A O 1
ATOM 847 N N . TYR A 1 106 ? 12.710 -21.139 -13.466 1.00 30.20 106 TYR A N 1
ATOM 848 C CA . TYR A 1 106 ? 13.171 -22.537 -13.334 1.00 30.20 106 TYR A CA 1
ATOM 849 C C . TYR A 1 106 ? 12.449 -23.475 -12.338 1.00 30.20 106 TYR A C 1
ATOM 851 O O . TYR A 1 106 ? 12.634 -23.427 -11.132 1.00 30.20 106 TYR A O 1
ATOM 859 N N . ARG A 1 107 ? 11.715 -24.419 -12.961 1.00 34.06 107 ARG A N 1
ATOM 860 C CA . ARG A 1 107 ? 11.390 -25.808 -12.569 1.00 34.06 107 ARG A CA 1
ATOM 861 C C . ARG A 1 107 ? 10.745 -26.053 -11.190 1.00 34.06 107 ARG A C 1
ATOM 863 O O . ARG A 1 107 ? 11.423 -26.156 -10.186 1.00 34.06 107 ARG A O 1
ATOM 870 N N . ILE A 1 108 ? 9.425 -26.297 -11.243 1.00 45.34 108 ILE A N 1
ATOM 871 C CA . ILE A 1 108 ? 8.579 -27.107 -10.337 1.00 45.34 108 ILE A CA 1
ATOM 872 C C . ILE A 1 108 ? 8.891 -26.960 -8.839 1.00 45.34 108 ILE A C 1
ATOM 874 O O . ILE A 1 108 ? 9.712 -27.717 -8.354 1.00 45.34 108 ILE A O 1
ATOM 878 N N . VAL A 1 109 ? 8.141 -26.124 -8.103 1.00 31.89 109 VAL A N 1
ATOM 879 C CA . VAL A 1 109 ? 7.598 -26.398 -6.746 1.00 31.89 109 VAL A CA 1
ATOM 880 C C . VAL A 1 109 ? 6.463 -25.390 -6.461 1.00 31.89 109 VAL A C 1
ATOM 882 O O . VAL A 1 109 ? 6.509 -24.239 -6.884 1.00 31.89 109 VAL A O 1
ATOM 885 N N . ARG A 1 110 ? 5.414 -25.869 -5.778 1.00 33.69 110 ARG A N 1
ATOM 886 C CA . ARG A 1 110 ? 4.192 -25.175 -5.328 1.00 33.69 110 ARG A CA 1
ATOM 887 C C . ARG A 1 110 ? 4.423 -23.775 -4.736 1.00 33.69 110 ARG A C 1
ATOM 889 O O . ARG A 1 110 ? 5.287 -23.585 -3.889 1.00 33.69 110 ARG A O 1
ATOM 896 N N . PHE A 1 111 ? 3.537 -22.845 -5.094 1.00 31.31 111 PHE A N 1
ATOM 897 C CA . PHE A 1 111 ? 3.422 -21.520 -4.485 1.00 31.31 111 PHE A CA 1
ATOM 898 C C . PHE A 1 111 ? 2.755 -21.614 -3.104 1.00 31.31 111 PHE A C 1
ATOM 900 O O . PHE A 1 111 ? 1.588 -21.990 -3.006 1.00 31.31 111 PHE A O 1
ATOM 907 N N . ILE A 1 112 ? 3.478 -21.240 -2.047 1.00 35.94 112 ILE A N 1
ATOM 908 C CA . ILE A 1 112 ? 2.907 -20.880 -0.742 1.00 35.94 112 ILE A CA 1
ATOM 909 C C . ILE A 1 112 ? 3.428 -19.478 -0.416 1.00 35.94 112 ILE A C 1
ATOM 911 O O . ILE A 1 112 ? 4.631 -19.280 -0.262 1.00 35.94 112 ILE A O 1
ATOM 915 N N . CYS A 1 113 ? 2.521 -18.503 -0.364 1.00 29.41 113 CYS A N 1
ATOM 916 C CA . CYS A 1 113 ? 2.807 -17.144 0.090 1.00 29.41 113 CYS A CA 1
ATOM 917 C C . CYS A 1 113 ? 2.712 -17.106 1.625 1.00 29.41 113 CYS A C 1
ATOM 919 O O . CYS A 1 113 ? 1.660 -17.456 2.158 1.00 29.41 113 CYS A O 1
ATOM 921 N N . PHE A 1 114 ? 3.779 -16.678 2.307 1.00 37.25 114 PHE A N 1
ATOM 922 C CA . PHE A 1 114 ? 3.772 -16.322 3.734 1.00 37.25 114 PHE A CA 1
ATOM 923 C C . PHE A 1 114 ? 3.638 -14.805 3.919 1.00 37.25 114 PHE A C 1
ATOM 925 O O . PHE A 1 114 ? 4.199 -14.051 3.088 1.00 37.25 114 PHE A O 1
#

pLDDT: mean 74.14, std 22.58, range [29.41, 96.0]